Protein AF-A0A7Z9RXU4-F1 (afdb_monomer_lite)

Structure (mmCIF, N/CA/C/O backbone):
data_AF-A0A7Z9RXU4-F1
#
_entry.id   AF-A0A7Z9RXU4-F1
#
loop_
_atom_site.group_PDB
_atom_site.id
_atom_site.type_symbol
_atom_site.label_atom_id
_atom_site.label_alt_id
_atom_site.label_comp_id
_atom_site.label_asym_id
_atom_site.label_entity_id
_atom_site.label_seq_id
_atom_site.pdbx_PDB_ins_code
_atom_site.Cartn_x
_atom_site.Cartn_y
_atom_site.Cartn_z
_atom_site.occupancy
_atom_site.B_iso_or_equiv
_atom_site.auth_seq_id
_atom_site.auth_comp_id
_atom_site.auth_asym_id
_atom_site.auth_atom_id
_atom_site.pdbx_PDB_model_num
ATOM 1 N N . MET A 1 1 ? -42.465 -1.055 31.198 1.00 41.25 1 MET A N 1
ATOM 2 C CA . MET A 1 1 ? -41.058 -0.681 30.944 1.00 41.25 1 MET A CA 1
ATOM 3 C C . MET A 1 1 ? -40.804 -0.916 29.461 1.00 41.25 1 MET A C 1
ATOM 5 O O . MET A 1 1 ? -40.534 -2.041 29.067 1.00 41.25 1 MET A O 1
ATOM 9 N N . LEU A 1 2 ? -41.076 0.082 28.618 1.00 29.11 2 LEU A N 1
ATOM 10 C CA . LEU A 1 2 ? -40.940 -0.053 27.164 1.00 29.11 2 LEU A CA 1
ATOM 11 C C . LEU A 1 2 ? -39.521 0.357 26.764 1.00 29.11 2 LEU A C 1
ATOM 13 O O . LEU A 1 2 ? -39.119 1.489 27.011 1.00 29.11 2 LEU A O 1
ATOM 17 N N . HIS A 1 3 ? -38.774 -0.579 26.180 1.00 37.78 3 HIS A N 1
ATOM 18 C CA . HIS A 1 3 ? -37.491 -0.312 25.536 1.00 37.78 3 HIS A CA 1
ATOM 19 C C . HIS A 1 3 ? -37.756 0.145 24.099 1.00 37.78 3 HIS A C 1
ATOM 21 O O . HIS A 1 3 ? -38.242 -0.644 23.291 1.00 37.78 3 HIS A O 1
ATOM 27 N N . PHE A 1 4 ? -37.416 1.391 23.774 1.00 35.34 4 PHE A N 1
ATOM 28 C CA . PHE A 1 4 ? -37.339 1.853 22.390 1.00 35.34 4 PHE A CA 1
ATOM 29 C C . PHE A 1 4 ? -35.873 1.835 21.945 1.00 35.34 4 PHE A C 1
ATOM 31 O O . PHE A 1 4 ? -35.038 2.540 22.505 1.00 35.34 4 PHE A O 1
ATOM 38 N N . LYS A 1 5 ? -35.564 0.997 20.950 1.00 44.66 5 LYS A N 1
ATOM 39 C CA . LYS A 1 5 ? -34.347 1.105 20.137 1.00 44.66 5 LYS A CA 1
ATOM 40 C C . LYS A 1 5 ? -34.668 2.050 18.980 1.00 44.66 5 LYS A C 1
ATOM 42 O O . LYS A 1 5 ? -35.550 1.737 18.185 1.00 44.66 5 LYS A O 1
ATOM 47 N N . THR A 1 6 ? -33.956 3.167 18.879 1.00 41.31 6 THR A N 1
ATOM 48 C CA . THR A 1 6 ? -34.074 4.103 17.752 1.00 41.31 6 THR A CA 1
ATOM 49 C C . THR A 1 6 ? -32.832 3.979 16.875 1.00 41.31 6 THR A C 1
ATOM 51 O O . THR A 1 6 ? -31.721 4.203 17.346 1.00 41.31 6 THR A O 1
ATOM 54 N N . LEU A 1 7 ? -33.026 3.600 15.610 1.00 37.38 7 LEU A N 1
ATOM 55 C CA . LEU A 1 7 ? -32.034 3.700 14.536 1.00 37.38 7 LEU A CA 1
ATOM 56 C C . LEU A 1 7 ? -32.241 5.046 13.829 1.00 37.38 7 LEU A C 1
ATOM 58 O O . LEU A 1 7 ? -33.377 5.394 13.507 1.00 37.38 7 LEU A O 1
ATOM 62 N N . LEU A 1 8 ? -31.164 5.801 13.605 1.00 37.16 8 LEU A N 1
ATOM 63 C CA . LEU A 1 8 ? -31.197 7.085 12.903 1.00 37.16 8 LEU A CA 1
ATOM 64 C C . LEU A 1 8 ? -30.805 6.879 11.431 1.00 37.16 8 LEU A C 1
ATOM 66 O O . LEU A 1 8 ? -29.698 6.429 11.158 1.00 37.16 8 LEU A O 1
ATOM 70 N N . PHE A 1 9 ? -31.675 7.255 10.494 1.00 36.25 9 PHE A N 1
ATOM 71 C CA . PHE A 1 9 ? -31.308 7.558 9.106 1.00 36.25 9 PHE A CA 1
ATOM 72 C C . PHE A 1 9 ? -32.220 8.677 8.597 1.00 36.25 9 PHE A C 1
ATOM 74 O O . PHE A 1 9 ? -33.437 8.530 8.641 1.00 36.25 9 PHE A O 1
ATOM 81 N N . GLY A 1 10 ? -31.629 9.772 8.107 1.00 40.22 10 GLY A N 1
ATOM 82 C CA . GLY A 1 10 ? -32.343 10.875 7.453 1.00 40.22 10 GLY A CA 1
ATOM 83 C C . GLY A 1 10 ? -33.150 11.743 8.422 1.00 40.22 10 GLY A C 1
ATOM 84 O O . GLY A 1 10 ? -34.215 11.358 8.892 1.00 40.22 10 GLY A O 1
ATOM 85 N N . GLY A 1 11 ? -32.629 12.928 8.737 1.00 51.47 11 GLY A N 1
ATOM 86 C CA . GLY A 1 11 ? -33.225 13.833 9.715 1.00 51.47 11 GLY A CA 1
ATOM 87 C C . GLY A 1 11 ? -34.667 14.230 9.390 1.00 51.47 11 GLY A C 1
ATOM 88 O O . GLY A 1 11 ? -34.926 14.790 8.333 1.00 51.47 11 GLY A O 1
ATOM 89 N N . LEU A 1 12 ? -35.578 13.947 10.326 1.00 40.44 12 LEU A N 1
ATOM 90 C CA . LEU A 1 12 ? -36.595 14.849 10.890 1.00 40.44 12 LEU A CA 1
ATOM 91 C C . LEU A 1 12 ? -37.504 14.018 11.816 1.00 40.44 12 LEU A C 1
ATOM 93 O O . LEU A 1 12 ? -38.243 13.154 11.350 1.00 40.44 12 LEU A O 1
ATOM 97 N N . LEU A 1 13 ? -37.472 14.275 13.127 1.00 43.41 13 LEU A N 1
ATOM 98 C CA . LEU A 1 13 ? -38.409 13.686 14.090 1.00 43.41 13 LEU A CA 1
ATOM 99 C C . LEU A 1 13 ? -39.415 14.770 14.502 1.00 43.41 13 LEU A C 1
ATOM 101 O O . LEU A 1 13 ? -39.032 15.731 15.162 1.00 43.41 13 LEU A O 1
ATOM 105 N N . ILE A 1 14 ? -40.691 14.632 14.131 1.00 43.62 14 ILE A N 1
ATOM 106 C CA . ILE A 1 14 ? -41.769 15.447 14.712 1.00 43.62 14 ILE A CA 1
ATOM 107 C C . ILE A 1 14 ? -42.545 14.558 15.683 1.00 43.62 14 ILE A C 1
ATOM 109 O O . ILE A 1 14 ? -43.262 13.654 15.260 1.00 43.62 14 ILE A O 1
ATOM 113 N N . LEU A 1 15 ? -42.405 14.815 16.985 1.00 40.22 15 LEU A N 1
ATOM 114 C CA . LEU A 1 15 ? -43.252 14.232 18.026 1.00 40.22 15 LEU A CA 1
ATOM 115 C C . LEU A 1 15 ? -44.049 15.362 18.690 1.00 40.22 15 LEU A C 1
ATOM 117 O O . LEU A 1 15 ? -43.473 16.284 19.261 1.00 40.22 15 LEU A O 1
ATOM 121 N N . SER A 1 16 ? -45.378 15.310 18.586 1.00 40.09 16 SER A N 1
ATOM 122 C CA . SER A 1 16 ? -46.288 16.266 19.225 1.00 40.09 16 SER A CA 1
ATOM 123 C C . SER A 1 16 ? -46.266 16.095 20.746 1.00 40.09 16 SER A C 1
ATOM 125 O O . SER A 1 16 ? -46.533 15.006 21.255 1.00 40.09 16 SER A O 1
ATOM 127 N N . THR A 1 17 ? -45.959 17.169 21.469 1.00 41.59 17 THR A N 1
ATOM 128 C CA . THR A 1 17 ? -45.815 17.206 22.926 1.00 41.59 17 THR A CA 1
ATOM 129 C C . THR A 1 17 ? -47.158 17.117 23.654 1.00 41.59 17 THR A C 1
ATOM 131 O O . THR A 1 17 ? -48.072 17.899 23.402 1.00 41.59 17 THR A O 1
ATOM 134 N N . LEU A 1 18 ? -47.241 16.240 24.659 1.00 43.66 18 LEU A N 1
ATOM 135 C CA . LEU A 1 18 ? -48.032 16.522 25.854 1.00 43.66 18 LEU A CA 1
ATOM 136 C C . LEU A 1 18 ? -47.034 16.805 26.981 1.00 43.66 18 LEU A C 1
ATOM 138 O O . LEU A 1 18 ? -46.243 15.938 27.338 1.00 43.66 18 LEU A O 1
ATOM 142 N N . CYS A 1 19 ? -47.096 18.022 27.521 1.00 43.72 19 CYS A N 1
ATOM 143 C CA . CYS A 1 19 ? -46.309 18.524 28.651 1.00 43.72 19 CYS A CA 1
ATOM 144 C C . CYS A 1 19 ? -44.868 18.989 28.339 1.00 43.72 19 CYS A C 1
ATOM 146 O O . CYS A 1 19 ? -43.890 18.305 28.611 1.00 43.72 19 CYS A O 1
ATOM 148 N N . GLY A 1 20 ? -44.748 20.220 27.828 1.00 47.47 20 GLY A N 1
ATOM 149 C CA . GLY A 1 20 ? -43.823 21.242 28.355 1.00 47.47 20 GLY A CA 1
ATOM 150 C C . GLY A 1 20 ? -42.303 21.029 28.335 1.00 47.47 20 GLY A C 1
ATOM 151 O O . GLY A 1 20 ? -41.606 21.877 28.882 1.00 47.47 20 GLY A O 1
ATOM 152 N N . MET A 1 21 ? -41.763 19.968 27.736 1.00 45.78 21 MET A N 1
ATOM 153 C CA . MET A 1 21 ? -40.314 19.797 27.599 1.00 45.78 21 MET A CA 1
ATOM 154 C C . MET A 1 21 ? -39.871 20.266 26.215 1.00 45.78 21 MET A C 1
ATOM 156 O O . MET A 1 21 ? -40.180 19.636 25.204 1.00 45.78 21 MET A O 1
ATOM 160 N N . GLN A 1 22 ? -39.178 21.400 26.171 1.00 46.38 22 GLN A N 1
ATOM 161 C CA . GLN A 1 22 ? -38.521 21.866 24.961 1.00 46.38 22 GLN A CA 1
ATOM 162 C C . GLN A 1 22 ? -37.272 21.003 24.738 1.00 46.38 22 GLN A C 1
ATOM 164 O O . GLN A 1 22 ? -36.347 21.026 25.546 1.00 46.38 22 GLN A O 1
ATOM 169 N N . ILE A 1 23 ? -37.281 20.182 23.687 1.00 51.31 23 ILE A N 1
ATOM 170 C CA . ILE A 1 23 ? -36.084 19.491 23.205 1.00 51.31 23 ILE A CA 1
ATOM 171 C C . ILE A 1 23 ? -35.452 20.442 22.198 1.00 51.31 23 ILE A C 1
ATOM 173 O O . ILE A 1 23 ? -35.870 20.493 21.041 1.00 51.31 23 ILE A O 1
ATOM 177 N N . ASP A 1 24 ? -34.486 21.235 22.647 1.00 54.47 24 ASP A N 1
ATOM 178 C CA . ASP A 1 24 ? -33.657 21.992 21.720 1.00 54.47 24 ASP A CA 1
ATOM 179 C C . ASP A 1 24 ? -32.798 20.980 20.952 1.00 54.47 24 ASP A C 1
ATOM 181 O O . ASP A 1 24 ? -31.963 20.277 21.526 1.00 54.47 24 ASP A O 1
ATOM 185 N N . ALA A 1 25 ? -33.032 20.857 19.645 1.00 54.00 25 ALA A N 1
ATOM 186 C CA . ALA A 1 25 ? -32.142 20.109 18.774 1.00 54.00 25 ALA A CA 1
ATOM 187 C C . ALA A 1 25 ? -30.798 20.851 18.732 1.00 54.00 25 ALA A C 1
ATOM 189 O O . ALA A 1 25 ? -30.651 21.845 18.021 1.00 54.00 25 ALA A O 1
ATOM 190 N N . GLN A 1 26 ? -29.819 20.400 19.519 1.00 57.47 26 GLN A N 1
ATOM 191 C CA . GLN A 1 26 ? -28.453 20.884 19.373 1.00 57.47 26 GLN A CA 1
ATOM 192 C C . GLN A 1 26 ? -27.887 20.336 18.064 1.00 57.47 26 GLN A C 1
ATOM 194 O O . GLN A 1 26 ? -27.616 19.143 17.933 1.00 57.47 26 GLN A O 1
ATOM 199 N N . SER A 1 27 ? -27.712 21.219 17.084 1.00 64.94 27 SER A N 1
ATOM 200 C CA . SER A 1 27 ? -26.827 20.947 15.958 1.00 64.94 27 SER A CA 1
ATOM 201 C C . SER A 1 27 ? -25.399 20.969 16.495 1.00 64.94 27 SER A C 1
ATOM 203 O O . SER A 1 27 ? -24.861 22.039 16.768 1.00 64.94 27 SER A O 1
ATOM 205 N N . ALA A 1 28 ? -24.801 19.796 16.689 1.00 59.78 28 ALA A N 1
ATOM 206 C CA . ALA A 1 28 ? -23.374 19.695 16.945 1.00 59.78 28 ALA A CA 1
ATOM 207 C C . ALA A 1 28 ? -22.638 19.916 15.619 1.00 59.78 28 ALA A C 1
ATOM 209 O O . ALA A 1 28 ? -22.766 19.121 14.687 1.00 59.78 28 ALA A O 1
ATOM 210 N N . THR A 1 29 ? -21.893 21.012 15.519 1.00 57.91 29 THR A N 1
ATOM 211 C CA . THR A 1 29 ? -20.906 21.176 14.452 1.00 57.91 29 THR A CA 1
ATOM 212 C C . THR A 1 29 ? -19.773 20.194 14.736 1.00 57.91 29 THR A C 1
ATOM 214 O O . THR A 1 29 ? -19.183 20.234 15.812 1.00 57.91 29 THR A O 1
ATOM 217 N N . ILE A 1 30 ? -19.492 19.282 13.803 1.00 64.25 30 ILE A N 1
ATOM 218 C CA . ILE A 1 30 ? -18.265 18.483 13.856 1.00 64.25 30 ILE A CA 1
ATOM 219 C C . ILE A 1 30 ? -17.143 19.418 13.419 1.00 64.25 30 ILE A C 1
ATOM 221 O O . ILE A 1 30 ? -17.016 19.737 12.237 1.00 64.25 30 ILE A O 1
ATOM 225 N N . GLU A 1 31 ? -16.380 19.911 14.386 1.00 69.38 31 GLU A N 1
ATOM 226 C CA . GLU A 1 31 ? -15.178 20.690 14.120 1.00 69.38 31 GLU A CA 1
ATOM 227 C C . GLU A 1 31 ? -14.013 19.715 13.919 1.00 69.38 31 GLU A C 1
ATOM 229 O O . GLU A 1 31 ? -13.712 18.890 14.781 1.00 69.38 31 GLU A O 1
ATOM 234 N N . PHE A 1 32 ? -13.401 19.762 12.736 1.00 61.53 32 PHE A N 1
ATOM 235 C CA . PHE A 1 32 ? -12.181 19.018 12.449 1.00 61.53 32 PHE A CA 1
ATOM 236 C C . PHE A 1 32 ? -11.001 19.852 12.940 1.00 61.53 32 PHE A C 1
ATOM 238 O O . PHE A 1 32 ? -10.662 20.866 12.332 1.00 61.53 32 PHE A O 1
ATOM 245 N N . GLU A 1 33 ? -10.382 19.429 14.037 1.00 66.25 33 GLU A N 1
ATOM 246 C CA . GLU A 1 33 ? -9.085 19.968 14.441 1.00 66.25 33 GLU A CA 1
ATOM 247 C C . GLU A 1 33 ? -8.000 19.485 13.472 1.00 66.25 33 GLU A C 1
ATOM 249 O O . GLU A 1 33 ? -8.058 18.363 12.958 1.00 66.25 33 GLU A O 1
ATOM 254 N N . ALA A 1 34 ? -7.004 20.332 13.204 1.00 64.19 34 ALA A N 1
ATOM 255 C CA . ALA A 1 34 ? -5.880 19.943 12.360 1.00 64.19 34 ALA A CA 1
ATOM 256 C C . ALA A 1 34 ? -5.151 18.748 13.001 1.00 64.19 34 ALA A C 1
ATOM 258 O O . ALA A 1 34 ? -4.628 18.846 14.111 1.00 64.19 34 ALA A O 1
ATOM 259 N N . GLY A 1 35 ? -5.156 17.611 12.303 1.00 66.81 35 GLY A N 1
ATOM 260 C CA . GLY A 1 35 ? -4.546 16.373 12.779 1.00 66.81 35 GLY A CA 1
ATOM 261 C C . GLY A 1 35 ? -3.015 16.417 12.831 1.00 66.81 35 GLY A C 1
ATOM 262 O O . GLY A 1 35 ? -2.365 17.396 12.461 1.00 66.81 35 GLY A O 1
ATOM 263 N N . ILE A 1 36 ? -2.427 15.309 13.278 1.00 73.75 36 ILE A N 1
ATOM 264 C CA . ILE A 1 36 ? -0.977 15.095 13.278 1.00 73.75 36 ILE A CA 1
ATOM 265 C C . ILE A 1 36 ? -0.484 14.935 11.831 1.00 73.75 36 ILE A C 1
ATOM 267 O O . ILE A 1 36 ? -1.086 14.212 11.040 1.00 73.75 36 ILE A O 1
ATOM 271 N N . SER A 1 37 ? 0.635 15.580 11.486 1.00 74.31 37 SER A N 1
ATOM 272 C CA . SER A 1 37 ? 1.353 15.306 10.235 1.00 74.31 37 SER A CA 1
ATOM 273 C C . SER A 1 37 ? 2.331 14.152 10.449 1.00 74.31 37 SER A C 1
ATOM 275 O O . SER A 1 37 ? 3.179 14.228 11.339 1.00 74.31 37 SER A O 1
ATOM 277 N N . VAL A 1 38 ? 2.221 13.095 9.639 1.00 77.00 38 VAL A N 1
ATOM 278 C CA . VAL A 1 38 ? 3.161 11.964 9.638 1.00 77.00 38 VAL A CA 1
ATOM 279 C C . VAL A 1 38 ? 4.131 12.140 8.463 1.00 77.00 38 VAL A C 1
ATOM 281 O O . VAL A 1 38 ? 3.738 11.923 7.316 1.00 77.00 38 VAL A O 1
ATOM 284 N N . PRO A 1 39 ? 5.382 12.584 8.692 1.00 77.12 39 PRO A N 1
ATOM 285 C CA . PRO A 1 39 ? 6.319 12.845 7.605 1.00 77.12 39 PRO A CA 1
ATOM 286 C C . PRO A 1 39 ? 6.854 11.535 7.006 1.00 77.12 39 PRO A C 1
ATOM 288 O O . PRO A 1 39 ? 7.504 10.759 7.701 1.00 77.12 39 PRO A O 1
ATOM 291 N N . ILE A 1 40 ? 6.633 11.319 5.702 1.00 75.25 40 ILE A N 1
ATOM 292 C CA . ILE A 1 40 ? 7.129 10.140 4.953 1.00 75.25 40 ILE A CA 1
ATOM 293 C C . ILE A 1 40 ? 8.368 10.486 4.081 1.00 75.25 40 ILE A C 1
ATOM 295 O O . ILE A 1 40 ? 8.885 9.654 3.350 1.00 75.25 40 ILE A O 1
ATOM 299 N N . ASN A 1 41 ? 8.921 11.706 4.192 1.00 75.81 41 ASN A N 1
ATOM 300 C CA . ASN A 1 41 ? 10.171 12.168 3.541 1.00 75.81 41 ASN A CA 1
ATOM 301 C C . ASN A 1 41 ? 10.305 11.884 2.025 1.00 75.81 41 ASN A C 1
ATOM 303 O O . ASN A 1 41 ? 11.413 11.851 1.492 1.00 75.81 41 ASN A O 1
ATOM 307 N N . ASN A 1 42 ? 9.184 11.706 1.329 1.00 79.06 42 ASN A N 1
ATOM 308 C CA . ASN A 1 42 ? 9.083 11.446 -0.105 1.00 79.06 42 ASN A CA 1
ATOM 309 C C . ASN A 1 42 ? 7.647 11.811 -0.543 1.00 79.06 42 ASN A C 1
ATOM 311 O O . ASN A 1 42 ? 6.729 11.600 0.262 1.00 79.06 42 ASN A O 1
ATOM 315 N N . PRO A 1 43 ? 7.415 12.397 -1.736 1.00 83.25 43 PRO A N 1
ATOM 316 C CA . PRO A 1 43 ? 6.064 12.655 -2.222 1.00 83.25 43 PRO A CA 1
ATOM 317 C C . PRO A 1 43 ? 5.170 11.416 -2.156 1.00 83.25 43 PRO A C 1
ATOM 319 O O . PRO A 1 43 ? 5.514 10.348 -2.663 1.00 83.25 43 PRO A O 1
ATOM 322 N N . VAL A 1 44 ? 4.016 11.573 -1.507 1.00 86.44 44 VAL A N 1
ATOM 323 C CA . VAL A 1 44 ? 2.982 10.540 -1.434 1.00 86.44 44 VAL A CA 1
ATOM 324 C C . VAL A 1 44 ? 2.111 10.657 -2.676 1.00 86.44 44 VAL A C 1
ATOM 326 O O . VAL A 1 44 ? 1.425 11.663 -2.850 1.00 86.44 44 VAL A O 1
ATOM 329 N N . ASN A 1 45 ? 2.107 9.619 -3.512 1.00 87.88 45 ASN A N 1
ATOM 330 C CA . ASN A 1 45 ? 1.267 9.580 -4.712 1.00 87.88 45 ASN A CA 1
ATOM 331 C C . ASN A 1 45 ? -0.150 9.120 -4.379 1.00 87.88 45 ASN A C 1
ATOM 333 O O . ASN A 1 45 ? -1.127 9.645 -4.908 1.00 87.88 45 ASN A O 1
ATOM 337 N N . TYR A 1 46 ? -0.260 8.113 -3.509 1.00 92.56 46 TYR A N 1
ATOM 338 C CA . TYR A 1 46 ? -1.533 7.514 -3.135 1.00 92.56 46 TYR A CA 1
ATOM 339 C C . TYR A 1 46 ? -1.436 6.858 -1.752 1.00 92.56 46 TYR A C 1
ATOM 341 O O . TYR A 1 46 ? -0.416 6.250 -1.429 1.00 92.56 46 TYR A O 1
ATOM 349 N N . SER A 1 47 ? -2.505 6.925 -0.956 1.00 94.31 47 SER A N 1
ATOM 350 C CA . SER A 1 47 ? -2.654 6.162 0.290 1.00 94.31 47 SER A CA 1
ATOM 351 C C . SER A 1 47 ? -3.976 5.384 0.375 1.00 94.31 47 SER A C 1
ATOM 353 O O . SER A 1 47 ? -4.947 5.673 -0.330 1.00 94.31 47 SER A O 1
ATOM 355 N N . ARG A 1 48 ? -4.007 4.361 1.230 1.00 96.12 48 ARG A N 1
ATOM 356 C CA . ARG A 1 48 ? -5.205 3.643 1.685 1.00 96.12 48 ARG A CA 1
ATOM 357 C C . ARG A 1 48 ? -5.220 3.567 3.201 1.00 96.12 48 ARG A C 1
ATOM 35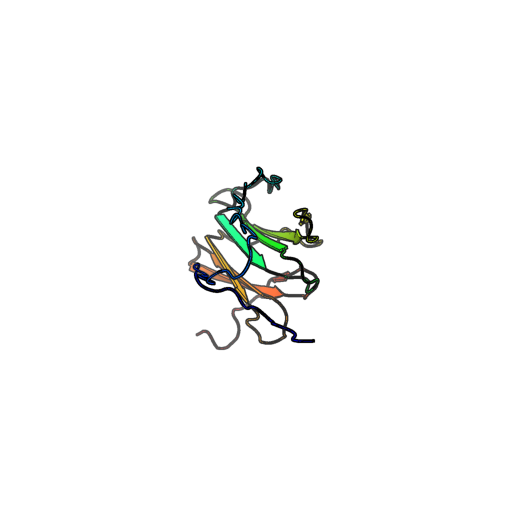9 O O . ARG A 1 48 ? -4.163 3.617 3.827 1.00 96.12 48 ARG A O 1
ATOM 366 N N . LEU A 1 49 ? -6.430 3.450 3.736 1.00 96.19 49 LEU A N 1
ATOM 367 C CA . LEU A 1 49 ? -6.682 3.095 5.123 1.00 96.19 49 LEU A CA 1
ATOM 368 C C . LEU A 1 49 ? -7.266 1.688 5.152 1.00 96.19 49 LEU A C 1
ATOM 370 O O . LEU A 1 49 ? -8.278 1.473 4.490 1.00 96.19 49 LEU A O 1
ATOM 374 N N . GLU A 1 50 ? -6.631 0.776 5.878 1.00 97.38 50 GLU A N 1
ATOM 375 C CA . GLU A 1 50 ? -7.065 -0.616 6.053 1.00 97.38 50 GLU A CA 1
ATOM 376 C C . GLU A 1 50 ? -6.437 -1.178 7.338 1.00 97.38 50 GLU A C 1
ATOM 378 O O . GLU A 1 50 ? -5.388 -0.690 7.744 1.00 97.38 50 GLU A O 1
ATOM 383 N N . ASP A 1 51 ? -7.064 -2.162 7.980 1.00 97.88 51 ASP A N 1
ATOM 384 C CA . ASP A 1 51 ? -6.487 -2.889 9.122 1.00 97.88 51 ASP A CA 1
ATOM 385 C C . ASP A 1 51 ? -5.578 -4.015 8.598 1.00 97.88 51 ASP A C 1
ATOM 387 O O . ASP A 1 51 ? -6.043 -5.114 8.292 1.00 97.88 51 ASP A O 1
ATOM 391 N N . VAL A 1 52 ? -4.286 -3.727 8.407 1.00 98.31 52 VAL A N 1
ATOM 392 C CA . VAL A 1 52 ? -3.348 -4.662 7.753 1.00 98.31 52 VAL A CA 1
ATOM 393 C C . VAL A 1 52 ? -2.680 -5.626 8.737 1.00 98.31 52 VAL A C 1
ATOM 395 O O . VAL A 1 52 ? -1.966 -6.542 8.321 1.00 98.31 52 VAL A O 1
ATOM 398 N N . ASN A 1 53 ? -2.881 -5.419 10.040 1.00 98.12 53 ASN A N 1
ATOM 399 C CA . ASN A 1 53 ? -2.352 -6.270 11.108 1.00 98.12 53 ASN A CA 1
ATOM 400 C C . ASN A 1 53 ? -3.450 -6.994 11.924 1.00 98.12 53 ASN A C 1
ATOM 402 O O . ASN A 1 53 ? -3.133 -7.750 12.846 1.00 98.12 53 ASN A O 1
ATOM 406 N N . GLY A 1 54 ? -4.726 -6.773 11.599 1.00 97.31 54 GLY A N 1
ATOM 407 C CA . GLY A 1 54 ? -5.875 -7.418 12.230 1.00 97.31 54 GLY A CA 1
ATOM 408 C C . GLY A 1 54 ? -6.144 -6.969 13.669 1.00 97.31 54 GLY A C 1
ATOM 409 O O . GLY A 1 54 ? -6.768 -7.719 14.429 1.00 97.31 54 GLY A O 1
ATOM 410 N N . ASP A 1 55 ? -5.653 -5.799 14.085 1.00 97.69 55 ASP A N 1
ATOM 411 C CA . ASP A 1 55 ? -5.795 -5.307 15.460 1.00 97.69 55 ASP A CA 1
ATOM 412 C C . ASP A 1 55 ? -7.076 -4.485 15.704 1.00 97.69 55 ASP A C 1
ATOM 414 O O . ASP A 1 55 ? -7.389 -4.117 16.845 1.00 97.69 55 ASP A O 1
ATOM 418 N N . GLY A 1 56 ? -7.863 -4.264 14.649 1.00 97.12 56 GLY A N 1
ATOM 419 C CA . GLY A 1 56 ? -9.116 -3.520 14.660 1.00 97.12 56 GLY A CA 1
ATOM 420 C C . GLY A 1 56 ? -8.952 -2.008 14.501 1.00 97.12 56 GLY A C 1
ATOM 421 O O . GLY A 1 56 ? -9.959 -1.292 14.548 1.00 97.12 56 GLY A O 1
ATOM 422 N N . ASN A 1 57 ? -7.728 -1.505 14.326 1.00 97.44 57 ASN A N 1
ATOM 423 C CA . ASN A 1 57 ? -7.449 -0.104 14.035 1.00 97.44 57 ASN A CA 1
ATOM 424 C C . ASN A 1 57 ? -7.072 0.078 12.563 1.00 97.44 57 ASN A C 1
ATOM 426 O O . ASN A 1 57 ? -6.498 -0.792 11.927 1.00 97.44 57 ASN A O 1
ATOM 430 N N . LEU A 1 58 ? -7.404 1.244 12.007 1.00 97.25 58 LEU A N 1
ATOM 431 C CA . LEU A 1 58 ? -6.996 1.566 10.643 1.00 97.25 58 LEU A CA 1
ATOM 432 C C . LEU A 1 58 ? -5.516 1.944 10.601 1.00 97.25 58 LEU A C 1
ATOM 434 O O . LEU A 1 58 ? -5.089 2.878 11.287 1.00 97.25 58 LEU A O 1
ATOM 438 N N . ASP A 1 59 ? -4.793 1.296 9.699 1.00 97.44 59 ASP A N 1
ATOM 439 C CA . ASP A 1 59 ? -3.415 1.596 9.337 1.00 97.44 59 ASP A CA 1
ATOM 440 C C . ASP A 1 59 ? -3.367 2.448 8.065 1.00 97.44 59 ASP A C 1
ATOM 442 O O . ASP A 1 59 ? -4.354 2.580 7.342 1.00 97.44 59 ASP A O 1
ATOM 446 N N . ILE A 1 60 ? -2.209 3.036 7.762 1.00 96.31 60 ILE A N 1
ATOM 447 C CA . ILE A 1 60 ? -1.963 3.722 6.490 1.00 96.31 60 ILE A CA 1
ATOM 448 C C . ILE A 1 60 ? -1.012 2.882 5.646 1.00 96.31 60 ILE A C 1
ATOM 450 O O . ILE A 1 60 ? 0.128 2.637 6.042 1.00 96.31 60 ILE A O 1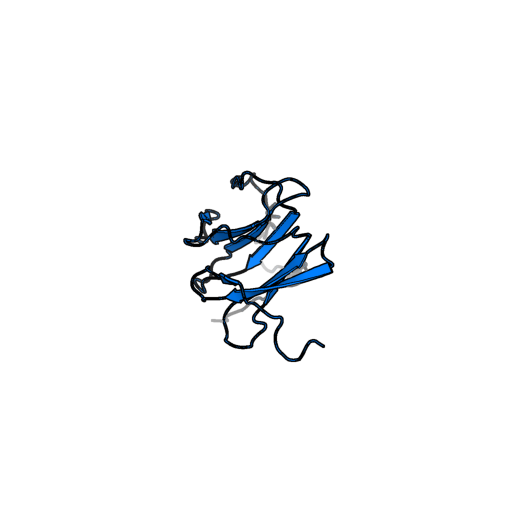
ATOM 454 N N . VAL A 1 61 ? -1.440 2.558 4.427 1.00 96.94 61 VAL A N 1
ATOM 455 C CA . VAL A 1 61 ? -0.559 2.047 3.373 1.00 96.94 61 VAL A CA 1
ATOM 456 C C . VAL A 1 61 ? -0.400 3.129 2.315 1.00 96.94 61 VAL A C 1
ATOM 458 O O . VAL A 1 61 ? -1.376 3.540 1.688 1.00 96.94 61 VAL A O 1
ATOM 461 N N . ALA A 1 62 ? 0.817 3.628 2.123 1.00 95.44 62 ALA A N 1
ATOM 462 C CA . ALA A 1 62 ? 1.099 4.751 1.237 1.00 95.44 62 ALA A CA 1
ATOM 463 C C . ALA A 1 62 ? 2.202 4.410 0.243 1.00 95.44 62 ALA A C 1
ATOM 465 O O . ALA A 1 62 ? 3.297 4.013 0.630 1.00 95.44 62 ALA A O 1
ATOM 466 N N . VAL A 1 63 ? 1.943 4.628 -1.042 1.00 94.56 63 VAL A N 1
ATOM 467 C CA . VAL A 1 63 ? 2.991 4.571 -2.056 1.00 94.56 63 VAL A CA 1
ATOM 468 C C . VAL A 1 63 ? 3.603 5.949 -2.254 1.00 94.56 63 VAL A C 1
ATOM 470 O O . VAL A 1 63 ? 2.904 6.958 -2.386 1.00 94.56 63 VAL A O 1
ATOM 473 N N . VAL A 1 64 ? 4.928 5.971 -2.265 1.00 92.31 64 VAL A N 1
ATOM 474 C CA . VAL A 1 64 ? 5.745 7.164 -2.448 1.00 92.31 64 VAL A CA 1
ATOM 475 C C . VAL A 1 64 ? 6.729 6.951 -3.583 1.00 92.31 64 VAL A C 1
ATOM 477 O O . VAL A 1 64 ? 7.155 5.822 -3.842 1.00 92.31 64 VAL A O 1
ATOM 480 N N . GLY A 1 65 ? 7.123 8.045 -4.220 1.00 85.75 65 GLY A N 1
ATOM 481 C CA . GLY A 1 65 ? 8.180 8.050 -5.222 1.00 85.75 65 GLY A CA 1
ATOM 482 C C . GLY A 1 65 ? 7.740 8.642 -6.551 1.00 85.75 65 GLY A C 1
ATOM 483 O O . GLY A 1 65 ? 6.689 8.328 -7.090 1.00 85.75 65 GLY A O 1
ATOM 484 N N . GLU A 1 66 ? 8.589 9.482 -7.115 1.00 77.00 66 GLU A N 1
ATOM 485 C CA . GLU A 1 66 ? 8.423 10.102 -8.425 1.00 77.00 66 GLU A CA 1
ATOM 486 C C . GLU A 1 66 ? 9.591 9.693 -9.342 1.00 77.00 66 GLU A C 1
ATOM 488 O O . GLU A 1 66 ? 10.604 9.167 -8.865 1.00 77.00 66 GLU A O 1
ATOM 493 N N . PRO A 1 67 ? 9.509 9.919 -10.667 1.00 71.69 67 PRO A N 1
ATOM 494 C CA . PRO A 1 67 ? 10.641 9.683 -11.555 1.00 71.69 67 PRO A CA 1
ATOM 495 C C . PRO A 1 67 ? 11.921 10.384 -11.063 1.00 71.69 67 PRO A C 1
ATOM 497 O O . PRO A 1 67 ? 11.986 11.609 -11.004 1.00 71.69 67 PRO A O 1
ATOM 500 N N . GLY A 1 68 ? 12.955 9.600 -10.741 1.00 74.56 68 GLY A N 1
ATOM 501 C CA . GLY A 1 68 ? 14.252 10.108 -10.277 1.00 74.56 68 GLY A CA 1
ATOM 502 C C . GLY A 1 68 ? 14.467 10.109 -8.758 1.00 74.56 68 GLY A C 1
ATOM 503 O O . GLY A 1 68 ? 15.541 10.522 -8.324 1.00 74.56 68 GLY A O 1
ATOM 504 N N . VAL A 1 69 ? 13.506 9.627 -7.962 1.00 79.38 69 VAL A N 1
ATOM 505 C CA . VAL A 1 69 ? 13.679 9.352 -6.524 1.00 79.38 69 VAL A CA 1
ATOM 506 C C . VAL A 1 69 ? 13.342 7.895 -6.198 1.00 79.38 69 VAL A C 1
ATOM 508 O O . VAL A 1 69 ? 12.642 7.222 -6.959 1.00 79.38 69 VAL A O 1
ATOM 511 N N . ASP A 1 70 ? 13.836 7.406 -5.059 1.00 85.69 70 ASP A N 1
ATOM 512 C CA . ASP A 1 70 ? 13.526 6.056 -4.590 1.00 85.69 70 ASP A CA 1
ATOM 513 C C . ASP A 1 70 ? 12.015 5.897 -4.385 1.00 85.69 70 ASP A C 1
ATOM 515 O O . ASP A 1 70 ? 11.344 6.771 -3.835 1.00 85.69 70 ASP A O 1
ATOM 519 N N . SER A 1 71 ? 11.482 4.778 -4.861 1.00 91.75 71 SER A N 1
ATOM 520 C CA . SER A 1 71 ? 10.058 4.460 -4.823 1.00 91.75 71 SER A CA 1
ATOM 521 C C . SER A 1 71 ? 9.780 3.353 -3.812 1.00 91.75 71 SER A C 1
ATOM 523 O O . SER A 1 71 ? 10.537 2.386 -3.697 1.00 91.75 71 SER A O 1
ATOM 525 N N . ALA A 1 72 ? 8.701 3.504 -3.051 1.00 94.00 72 ALA A N 1
ATOM 526 C CA . ALA A 1 72 ? 8.418 2.635 -1.920 1.00 94.00 72 ALA A CA 1
ATOM 527 C C . ALA A 1 72 ? 6.928 2.549 -1.583 1.00 94.00 72 ALA A C 1
ATOM 529 O O . ALA A 1 72 ? 6.182 3.512 -1.739 1.00 94.00 72 ALA A O 1
ATOM 530 N N . LEU A 1 73 ? 6.521 1.409 -1.033 1.00 95.56 73 LEU A N 1
ATOM 531 C CA . LEU A 1 73 ? 5.301 1.254 -0.254 1.00 95.56 73 LEU A CA 1
ATOM 532 C C . LEU A 1 73 ? 5.669 1.388 1.228 1.00 95.56 73 LEU A C 1
ATOM 534 O O . LEU A 1 73 ? 6.509 0.654 1.743 1.00 95.56 73 LEU A O 1
ATOM 538 N N . ASN A 1 74 ? 5.062 2.354 1.904 1.00 95.75 74 ASN A N 1
ATOM 539 C CA . ASN A 1 74 ? 5.205 2.601 3.331 1.00 95.75 74 ASN A CA 1
ATOM 540 C C . ASN A 1 74 ? 3.974 2.074 4.060 1.00 95.75 74 ASN A C 1
ATOM 542 O O . ASN A 1 74 ? 2.851 2.322 3.621 1.00 95.75 74 ASN A O 1
ATOM 546 N N . VAL A 1 75 ? 4.194 1.412 5.191 1.00 97.00 75 VAL A N 1
ATOM 547 C CA . VAL A 1 75 ? 3.135 0.946 6.087 1.00 97.00 75 VAL A CA 1
ATOM 548 C C . VAL A 1 75 ? 3.312 1.603 7.447 1.00 97.00 75 VAL A C 1
ATOM 550 O O . VAL A 1 75 ? 4.389 1.545 8.054 1.00 97.00 75 VAL A O 1
ATOM 553 N N . LEU A 1 76 ? 2.253 2.255 7.909 1.00 96.62 76 LEU A N 1
ATOM 554 C CA . LEU A 1 76 ? 2.193 2.939 9.189 1.00 96.62 76 LEU A CA 1
ATOM 555 C C . LEU A 1 76 ? 1.030 2.356 9.995 1.00 96.62 76 LEU A C 1
ATOM 557 O O . LEU A 1 76 ? -0.126 2.570 9.643 1.00 96.62 76 LEU A O 1
ATOM 561 N N . LEU A 1 77 ? 1.351 1.648 11.071 1.00 97.56 77 LEU A N 1
ATOM 562 C CA . LEU A 1 77 ? 0.393 0.975 11.936 1.00 97.56 77 LEU A CA 1
ATOM 563 C C . LEU A 1 77 ? -0.277 1.975 12.870 1.00 97.56 77 LEU A C 1
ATOM 565 O O . LEU A 1 77 ? 0.409 2.699 13.603 1.00 97.56 77 LEU A O 1
ATOM 569 N N . GLY A 1 78 ? -1.598 2.039 12.808 1.00 96.38 78 GLY A N 1
ATOM 570 C CA . GLY A 1 78 ? -2.434 2.876 13.644 1.00 96.38 78 GLY A CA 1
ATOM 571 C C . GLY A 1 78 ? -2.676 2.230 15.001 1.00 96.38 78 GLY A C 1
ATOM 572 O O . GLY A 1 78 ? -2.766 1.022 15.142 1.00 96.38 78 GLY A O 1
ATOM 573 N N . ASN A 1 79 ? -2.812 3.052 16.036 1.00 94.88 79 ASN A N 1
ATOM 574 C CA . ASN A 1 79 ? -3.131 2.576 17.387 1.00 94.88 79 ASN A CA 1
ATOM 575 C C . ASN A 1 79 ? -4.568 2.919 17.830 1.00 94.88 79 ASN A C 1
ATOM 577 O O . ASN A 1 79 ? -4.861 2.935 19.027 1.00 94.88 79 ASN A O 1
ATOM 581 N N . GLY A 1 80 ? -5.420 3.347 16.892 1.00 92.50 80 GLY A N 1
ATOM 582 C CA . GLY A 1 80 ? -6.794 3.796 17.153 1.00 92.50 80 GLY A CA 1
ATOM 583 C C . GLY A 1 80 ? -6.927 5.189 17.784 1.00 92.50 80 GLY A C 1
ATOM 584 O O . GLY A 1 80 ? -8.024 5.743 17.821 1.00 92.50 80 GLY A O 1
ATOM 585 N N . SER A 1 81 ? -5.831 5.807 18.237 1.00 89.56 81 SER A N 1
ATOM 586 C CA . SER A 1 81 ? -5.830 7.154 18.828 1.00 89.56 81 SER A CA 1
ATOM 587 C C . SER A 1 81 ? -5.413 8.254 17.844 1.00 89.56 81 SER A C 1
ATOM 589 O O . SER A 1 81 ? -5.128 9.372 18.270 1.00 89.56 81 SER A O 1
ATOM 591 N N . GLY A 1 82 ? -5.308 7.934 16.550 1.00 85.19 82 GLY A N 1
ATOM 592 C CA . GLY A 1 82 ? -4.780 8.836 15.519 1.00 85.19 82 GLY A CA 1
ATOM 593 C C . GLY A 1 82 ? -3.252 8.967 15.511 1.00 85.19 82 GLY A C 1
ATOM 594 O O . GLY A 1 82 ? -2.726 9.853 14.837 1.00 85.19 82 GLY A O 1
ATOM 595 N N . SER A 1 83 ? -2.541 8.106 16.247 1.00 89.69 83 SER A N 1
ATOM 596 C CA . SER A 1 83 ? -1.081 7.997 16.195 1.00 89.69 83 SER A CA 1
ATOM 597 C C . SER A 1 83 ? -0.675 6.796 15.348 1.00 89.69 83 SER A C 1
ATOM 599 O O . SER A 1 83 ? -1.381 5.789 15.321 1.00 89.69 83 SER A O 1
ATOM 601 N N . PHE A 1 84 ? 0.489 6.896 14.705 1.00 93.06 84 PHE A N 1
ATOM 602 C CA . PHE A 1 84 ? 0.985 5.878 13.785 1.00 93.06 84 PHE A CA 1
ATOM 603 C C . PHE A 1 84 ? 2.454 5.537 14.046 1.00 93.06 84 PHE A C 1
ATOM 605 O O . PHE A 1 84 ? 3.245 6.419 14.390 1.00 93.06 84 PHE A O 1
ATOM 612 N N . ALA A 1 85 ? 2.826 4.276 13.841 1.00 93.81 85 ALA A N 1
ATOM 613 C CA . ALA A 1 85 ? 4.201 3.790 13.921 1.00 93.81 85 ALA A CA 1
ATOM 614 C C . ALA A 1 85 ? 4.594 3.058 12.635 1.00 93.81 85 ALA A C 1
ATOM 616 O O . ALA A 1 85 ? 3.791 2.345 12.051 1.00 93.81 85 ALA A O 1
ATOM 617 N N . THR A 1 86 ? 5.835 3.204 12.179 1.00 94.94 86 THR A N 1
ATOM 618 C CA . THR A 1 86 ? 6.317 2.474 10.997 1.00 94.94 86 THR A CA 1
ATOM 619 C C . THR A 1 86 ? 6.346 0.967 11.259 1.00 94.94 86 THR A C 1
ATOM 621 O O . THR A 1 86 ? 6.884 0.532 12.279 1.00 94.94 86 THR A O 1
ATOM 624 N N . ALA A 1 87 ? 5.801 0.173 10.333 1.00 96.25 87 ALA A N 1
ATOM 625 C CA . ALA A 1 87 ? 5.884 -1.284 10.402 1.00 96.25 87 ALA A CA 1
ATOM 626 C C . ALA A 1 87 ? 7.342 -1.771 10.271 1.00 96.25 87 ALA A C 1
ATOM 628 O O . ALA A 1 87 ? 8.158 -1.152 9.589 1.00 96.25 87 ALA A O 1
ATOM 629 N N . ILE A 1 88 ? 7.673 -2.911 10.888 1.00 93.38 88 ILE A N 1
ATOM 630 C CA . ILE A 1 88 ? 9.060 -3.402 11.050 1.00 93.38 88 ILE A CA 1
ATOM 631 C C . ILE A 1 88 ? 9.783 -3.669 9.711 1.00 93.38 88 ILE A C 1
ATOM 633 O O . ILE A 1 88 ? 11.010 -3.593 9.660 1.00 93.38 88 ILE A O 1
ATOM 637 N N . ALA A 1 89 ? 9.050 -3.926 8.624 1.00 93.00 89 ALA A N 1
ATOM 638 C CA . ALA A 1 89 ? 9.591 -4.175 7.281 1.00 93.00 89 ALA A CA 1
ATOM 639 C C . ALA A 1 89 ? 9.263 -3.063 6.260 1.00 93.00 89 ALA A C 1
ATOM 641 O O . ALA A 1 89 ? 9.367 -3.272 5.054 1.00 93.00 89 ALA A O 1
ATOM 642 N N . SER A 1 90 ? 8.853 -1.884 6.734 1.00 93.56 90 SER A N 1
ATOM 643 C CA . SER A 1 90 ? 8.577 -0.712 5.899 1.00 93.56 90 SER A CA 1
ATOM 644 C C . SER A 1 90 ? 9.790 0.237 5.863 1.00 93.56 90 SER A C 1
ATOM 646 O O . SER A 1 90 ? 10.417 0.450 6.903 1.00 93.56 90 SER A O 1
ATOM 648 N N . PRO A 1 91 ? 10.096 0.894 4.725 1.00 94.06 91 PRO A N 1
ATOM 649 C CA . PRO A 1 91 ? 9.421 0.785 3.431 1.00 94.06 91 PRO A CA 1
ATOM 650 C C . PRO A 1 91 ? 9.804 -0.466 2.629 1.00 94.06 91 PRO A C 1
ATOM 652 O O . PRO A 1 91 ? 10.926 -0.960 2.717 1.00 94.06 91 PRO A O 1
ATOM 655 N N . ILE A 1 92 ? 8.891 -0.897 1.760 1.00 94.94 92 ILE A N 1
ATOM 656 C CA . ILE A 1 92 ? 9.100 -1.969 0.782 1.00 94.94 92 ILE A CA 1
ATOM 657 C C . ILE A 1 92 ? 9.370 -1.341 -0.585 1.00 94.94 92 ILE A C 1
ATOM 659 O O . ILE A 1 92 ? 8.582 -0.524 -1.062 1.00 94.94 92 ILE A O 1
ATOM 663 N N . SER A 1 93 ? 10.475 -1.712 -1.232 1.00 93.31 93 SER A N 1
ATOM 664 C CA . SER A 1 93 ? 10.825 -1.185 -2.555 1.00 93.31 93 SER A CA 1
ATOM 665 C C . SER A 1 93 ? 9.817 -1.619 -3.623 1.00 93.31 93 SER A C 1
ATOM 667 O O . SER A 1 93 ? 9.543 -2.805 -3.792 1.00 93.31 93 SER A O 1
ATOM 669 N N . VAL A 1 94 ? 9.312 -0.646 -4.381 1.00 92.06 94 VAL A N 1
ATOM 670 C CA . VAL A 1 94 ? 8.444 -0.827 -5.559 1.00 92.06 94 VAL A CA 1
ATOM 671 C C . VAL A 1 94 ? 8.949 0.070 -6.688 1.00 92.06 94 VAL A C 1
ATOM 673 O O . VAL A 1 94 ? 9.715 0.997 -6.439 1.00 92.06 94 VAL A O 1
ATOM 676 N N . ASN A 1 95 ? 8.518 -0.167 -7.927 1.00 88.88 95 ASN A N 1
ATOM 677 C CA . ASN A 1 95 ? 8.938 0.636 -9.077 1.00 88.88 95 ASN A CA 1
ATOM 678 C C . ASN A 1 95 ? 7.831 1.608 -9.508 1.00 88.88 95 ASN A C 1
ATOM 680 O O . ASN A 1 95 ? 6.698 1.192 -9.732 1.00 88.88 95 ASN A O 1
ATOM 684 N N . PHE A 1 96 ? 8.178 2.897 -9.615 1.00 89.44 96 PHE A N 1
ATOM 685 C CA . PHE A 1 96 ? 7.341 3.988 -10.145 1.00 89.44 96 PHE A CA 1
ATOM 686 C C . PHE A 1 96 ? 5.840 3.889 -9.792 1.00 89.44 96 PHE A C 1
ATOM 688 O O . PHE A 1 96 ? 4.991 3.836 -10.691 1.00 89.44 96 PHE A O 1
ATOM 695 N N . PRO A 1 97 ? 5.487 3.833 -8.498 1.00 92.69 97 PRO A N 1
ATOM 696 C CA . PRO A 1 97 ? 4.139 3.506 -8.081 1.00 92.69 97 PRO A CA 1
ATOM 697 C C . PRO A 1 97 ? 3.175 4.651 -8.395 1.00 92.69 97 PRO A C 1
ATOM 699 O O . PRO A 1 97 ? 3.395 5.795 -8.007 1.00 92.69 97 PRO A O 1
ATOM 702 N N . TRP A 1 98 ? 2.069 4.337 -9.062 1.00 91.56 98 TRP A N 1
ATOM 703 C CA . TRP A 1 98 ? 1.031 5.314 -9.413 1.00 91.56 98 TRP A CA 1
ATOM 704 C C . TRP A 1 98 ? -0.220 5.206 -8.547 1.00 91.56 98 TRP A C 1
ATOM 706 O O . TRP A 1 98 ? -0.856 6.197 -8.199 1.00 91.56 98 TRP A O 1
ATOM 716 N N . SER A 1 99 ? -0.590 3.975 -8.222 1.00 93.25 99 SER A N 1
ATOM 717 C CA . SER A 1 99 ? -1.791 3.637 -7.480 1.00 93.25 99 SER A CA 1
ATOM 718 C C . SER A 1 99 ? -1.545 2.349 -6.713 1.00 93.25 99 SER A C 1
ATOM 720 O O . SER A 1 99 ? -0.665 1.555 -7.055 1.00 93.25 99 SER A O 1
ATOM 722 N N . ILE A 1 100 ? -2.358 2.152 -5.688 1.00 96.00 100 ILE A N 1
ATOM 723 C CA . ILE A 1 100 ? -2.390 0.952 -4.869 1.00 96.00 100 ILE A CA 1
ATOM 724 C C . ILE A 1 100 ? -3.836 0.465 -4.751 1.00 96.00 100 ILE A C 1
ATOM 726 O O . ILE A 1 100 ? -4.762 1.275 -4.673 1.00 96.00 100 ILE A O 1
ATOM 730 N N . ALA A 1 101 ? -4.029 -0.847 -4.767 1.00 96.31 101 ALA A N 1
ATOM 731 C CA . ALA A 1 101 ? -5.256 -1.526 -4.380 1.00 96.31 101 ALA A CA 1
ATOM 732 C C . ALA A 1 101 ? -4.946 -2.453 -3.203 1.00 96.31 101 ALA A C 1
ATOM 734 O O . ALA A 1 101 ? -3.852 -3.008 -3.139 1.00 96.31 101 ALA A O 1
ATOM 735 N N . ILE A 1 102 ? -5.901 -2.580 -2.288 1.00 97.00 102 ILE A N 1
ATOM 736 C CA . ILE A 1 102 ? -5.790 -3.368 -1.063 1.00 97.00 102 ILE A CA 1
ATOM 737 C C . ILE A 1 102 ? -7.036 -4.249 -0.980 1.00 97.00 102 ILE A C 1
ATOM 739 O O . ILE A 1 102 ? -8.141 -3.731 -1.172 1.00 97.00 102 ILE A O 1
ATOM 743 N N . ALA A 1 103 ? -6.848 -5.549 -0.775 1.00 96.12 103 ALA A N 1
ATOM 744 C CA . ALA A 1 103 ? -7.888 -6.557 -0.563 1.00 96.12 103 ALA A CA 1
ATOM 745 C C . ALA A 1 103 ? -7.215 -7.887 -0.194 1.00 96.12 103 ALA A C 1
ATOM 747 O O . ALA A 1 103 ? -6.024 -8.035 -0.421 1.00 96.12 103 ALA A O 1
ATOM 748 N N . ASP A 1 104 ? -7.983 -8.850 0.301 1.00 96.50 104 ASP A N 1
ATOM 749 C CA . ASP A 1 104 ? -7.591 -10.264 0.301 1.00 96.50 104 ASP A CA 1
ATOM 750 C C . ASP A 1 104 ? -7.749 -10.801 -1.136 1.00 96.50 104 ASP A C 1
ATOM 752 O O . ASP A 1 104 ? -8.872 -11.001 -1.615 1.00 96.50 104 ASP A O 1
ATOM 756 N N . PHE A 1 105 ? -6.645 -10.877 -1.883 1.00 94.69 105 PHE A N 1
ATOM 757 C CA . PHE A 1 105 ? -6.642 -11.248 -3.301 1.00 94.69 105 PHE A CA 1
ATOM 758 C C . PHE A 1 105 ? -6.424 -12.746 -3.518 1.00 94.69 105 PHE A C 1
ATOM 760 O O . PHE A 1 105 ? -6.796 -13.245 -4.588 1.00 94.69 105 PHE A O 1
ATOM 767 N N . ASP A 1 106 ? -5.819 -13.444 -2.557 1.00 94.38 106 ASP A N 1
ATOM 768 C CA . ASP A 1 106 ? -5.575 -14.886 -2.622 1.00 94.38 106 ASP A CA 1
ATOM 769 C C . ASP A 1 106 ? -6.487 -15.740 -1.718 1.00 94.38 106 ASP A C 1
ATOM 771 O O . ASP A 1 106 ? -6.394 -16.971 -1.747 1.00 94.38 106 ASP A O 1
ATOM 775 N N . GLU A 1 107 ? -7.467 -15.106 -1.068 1.00 95.62 107 GLU A N 1
ATOM 776 C CA . GLU A 1 107 ? -8.506 -15.711 -0.226 1.00 95.62 107 GLU A CA 1
ATOM 777 C C . GLU A 1 107 ? -7.946 -16.423 1.020 1.00 95.62 107 GLU A C 1
ATOM 779 O O . GLU A 1 107 ? -8.542 -17.391 1.516 1.00 95.62 107 GLU A O 1
ATOM 784 N N . ASP A 1 108 ? -6.802 -15.965 1.538 1.00 96.44 108 ASP A N 1
ATOM 785 C CA . ASP A 1 108 ? -6.183 -16.512 2.748 1.00 96.44 108 ASP A CA 1
ATOM 786 C C . ASP A 1 108 ? -6.671 -15.842 4.050 1.00 96.44 108 ASP A C 1
ATOM 788 O O . ASP A 1 108 ? -6.426 -16.347 5.155 1.00 96.44 108 ASP A O 1
ATOM 792 N N . GLY A 1 109 ? -7.461 -14.772 3.923 1.00 96.69 109 GLY A N 1
ATOM 793 C CA . GLY A 1 109 ? -8.012 -13.992 5.024 1.00 96.69 109 GLY A CA 1
ATOM 794 C C . GLY A 1 109 ? -7.102 -12.868 5.519 1.00 96.69 109 GLY A C 1
ATOM 795 O O . GLY A 1 109 ? -7.438 -12.241 6.529 1.00 96.69 109 GLY A O 1
ATOM 796 N N . LEU A 1 110 ? -5.975 -12.616 4.855 1.00 98.06 110 LEU A N 1
ATOM 797 C CA . LEU A 1 110 ? -5.039 -11.538 5.144 1.00 98.06 110 LEU A CA 1
ATOM 798 C C . LEU A 1 110 ? -5.165 -10.429 4.097 1.00 98.06 110 LEU A C 1
ATOM 800 O O . LEU A 1 110 ? -5.658 -10.606 2.989 1.00 98.06 110 LEU A O 1
ATOM 804 N N . VAL A 1 111 ? -4.774 -9.220 4.488 1.00 98.12 111 VAL A N 1
ATOM 805 C CA . VAL A 1 111 ? -4.856 -8.061 3.602 1.00 98.12 111 VAL A CA 1
ATOM 806 C C . VAL A 1 111 ? -3.622 -8.004 2.707 1.00 98.12 111 VAL A C 1
ATOM 808 O O . VAL A 1 111 ? -2.523 -7.752 3.197 1.00 98.12 111 VAL A O 1
ATOM 811 N N . ASP A 1 112 ? -3.819 -8.126 1.397 1.00 97.81 112 ASP A N 1
ATOM 812 C CA . ASP A 1 112 ? -2.774 -8.004 0.380 1.00 97.81 112 ASP A CA 1
ATOM 813 C C . ASP A 1 112 ? -2.744 -6.614 -0.272 1.00 97.81 112 ASP A C 1
ATOM 815 O O . ASP A 1 112 ? -3.652 -5.786 -0.127 1.00 97.81 112 ASP A O 1
ATOM 819 N N . ALA A 1 113 ? -1.700 -6.362 -1.065 1.00 97.25 113 ALA A N 1
ATOM 820 C CA . ALA A 1 113 ? -1.546 -5.145 -1.849 1.00 97.25 113 ALA A CA 1
ATOM 821 C C . ALA A 1 113 ? -1.179 -5.416 -3.314 1.00 97.25 113 ALA A C 1
ATOM 823 O O . ALA A 1 113 ? -0.323 -6.233 -3.642 1.00 97.25 113 ALA A O 1
ATOM 824 N N . VAL A 1 114 ? -1.766 -4.633 -4.220 1.00 96.12 114 VAL A N 1
ATOM 825 C CA . VAL A 1 114 ? -1.350 -4.545 -5.625 1.00 96.12 114 VAL A CA 1
ATOM 826 C C . VAL A 1 114 ? -0.962 -3.109 -5.937 1.00 96.12 114 VAL A C 1
ATOM 828 O O . VAL A 1 114 ? -1.768 -2.191 -5.788 1.00 96.12 114 VAL A O 1
ATOM 831 N N . VAL A 1 115 ? 0.265 -2.905 -6.411 1.00 95.19 115 VAL A N 1
ATOM 832 C CA . VAL A 1 115 ? 0.800 -1.589 -6.780 1.00 95.19 115 VAL A CA 1
ATOM 833 C C . VAL A 1 115 ? 0.984 -1.519 -8.290 1.00 95.19 115 VAL A C 1
ATOM 835 O O . VAL A 1 115 ? 1.623 -2.386 -8.881 1.00 95.19 115 VAL A O 1
ATOM 838 N N . SER A 1 116 ? 0.433 -0.487 -8.928 1.00 93.06 116 SER A N 1
ATOM 839 C CA . SER A 1 116 ? 0.619 -0.255 -10.365 1.00 93.06 116 SER A CA 1
ATOM 840 C C . SER A 1 116 ? 1.877 0.570 -10.634 1.00 93.06 116 SER A C 1
ATOM 842 O O . SER A 1 116 ? 2.017 1.657 -10.068 1.00 93.06 116 SER A O 1
ATOM 844 N N . ASP A 1 117 ? 2.718 0.110 -11.553 1.00 90.31 117 ASP A N 1
ATOM 845 C CA . ASP A 1 117 ? 3.903 0.811 -12.050 1.00 90.31 117 ASP A CA 1
ATOM 846 C C . ASP A 1 117 ? 3.543 1.657 -13.284 1.00 90.31 117 ASP A C 1
ATOM 848 O O . ASP A 1 117 ? 3.151 1.123 -14.330 1.00 90.31 117 ASP A O 1
ATOM 852 N N . LEU A 1 118 ? 3.692 2.983 -13.171 1.00 87.50 118 LEU A N 1
ATOM 853 C CA . LEU A 1 118 ? 3.359 3.932 -14.239 1.00 87.50 118 LEU A CA 1
ATOM 854 C C . LEU A 1 118 ? 4.229 3.763 -15.489 1.00 87.50 118 LEU A C 1
ATOM 856 O O . LEU A 1 118 ? 3.756 3.969 -16.606 1.00 87.50 118 LEU A O 1
ATOM 860 N N . ILE A 1 119 ? 5.516 3.471 -15.305 1.00 89.00 119 ILE A N 1
ATOM 861 C CA . ILE A 1 119 ? 6.529 3.560 -16.360 1.00 89.00 119 ILE A CA 1
ATOM 862 C C . ILE A 1 119 ? 6.651 2.230 -17.094 1.00 89.00 119 ILE A C 1
ATOM 864 O O . ILE A 1 119 ? 6.711 2.200 -18.322 1.00 89.00 119 ILE A O 1
ATOM 868 N N . ASN A 1 120 ? 6.654 1.125 -16.353 1.00 87.00 120 ASN A N 1
ATOM 869 C CA . ASN A 1 120 ? 6.871 -0.205 -16.910 1.00 87.00 120 ASN A CA 1
ATOM 870 C C . ASN A 1 120 ? 5.570 -0.913 -17.306 1.00 87.00 120 ASN A C 1
ATOM 872 O O . ASN A 1 120 ? 5.640 -2.007 -17.866 1.00 87.00 120 ASN A O 1
ATOM 876 N N . SER A 1 121 ? 4.401 -0.305 -17.050 1.00 87.62 121 SER A N 1
ATOM 877 C CA . SER A 1 121 ? 3.080 -0.892 -17.339 1.00 87.62 121 SER A CA 1
ATOM 878 C C . SER A 1 121 ? 2.903 -2.281 -16.708 1.00 87.62 121 SER A C 1
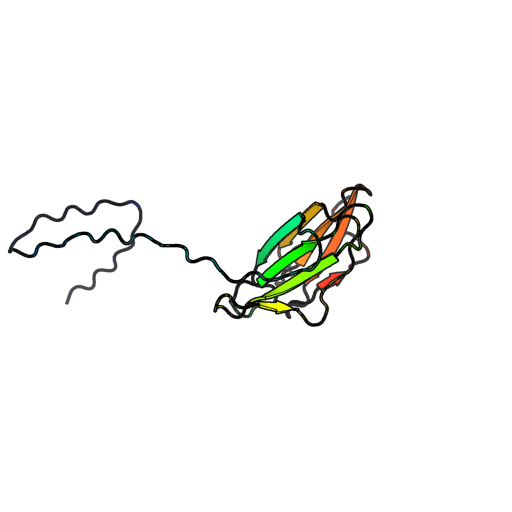ATOM 880 O O . SER A 1 121 ? 2.402 -3.211 -17.340 1.00 87.62 121 SER A O 1
ATOM 882 N N . GLN A 1 122 ? 3.364 -2.427 -15.466 1.00 88.69 122 GLN A N 1
ATOM 883 C CA . GLN A 1 122 ? 3.329 -3.670 -14.696 1.00 88.69 122 GLN A CA 1
ATOM 884 C C . GLN A 1 122 ? 2.593 -3.465 -13.374 1.00 88.69 122 GLN A C 1
ATOM 886 O O . GLN A 1 122 ? 2.370 -2.337 -12.934 1.00 88.69 122 GLN A O 1
ATOM 891 N N . PHE A 1 123 ? 2.235 -4.573 -12.734 1.00 91.38 123 PHE A N 1
ATOM 892 C CA . PHE A 1 123 ? 1.748 -4.582 -11.363 1.00 91.38 123 PHE A CA 1
ATOM 893 C C . PHE A 1 123 ? 2.718 -5.376 -10.490 1.00 91.38 123 PHE A C 1
ATOM 895 O O . PHE A 1 123 ? 3.206 -6.428 -10.904 1.00 91.38 123 PHE A O 1
ATOM 902 N N . SER A 1 124 ? 2.964 -4.879 -9.285 1.00 92.31 124 SER A N 1
ATOM 903 C CA . SER A 1 124 ? 3.607 -5.623 -8.205 1.00 92.31 124 SER A CA 1
ATOM 904 C C . SER A 1 124 ? 2.519 -6.156 -7.282 1.00 92.31 124 SER A C 1
ATOM 906 O O . SER A 1 124 ? 1.682 -5.378 -6.826 1.00 92.31 124 SER A O 1
ATOM 908 N N . TYR A 1 125 ? 2.529 -7.462 -7.025 1.00 94.75 125 TYR A N 1
ATOM 909 C CA . TYR A 1 125 ? 1.696 -8.091 -6.002 1.00 94.75 125 TYR A CA 1
ATOM 910 C C . TYR A 1 125 ? 2.524 -8.249 -4.730 1.00 94.75 125 TYR A C 1
ATOM 912 O O . TYR A 1 125 ? 3.679 -8.682 -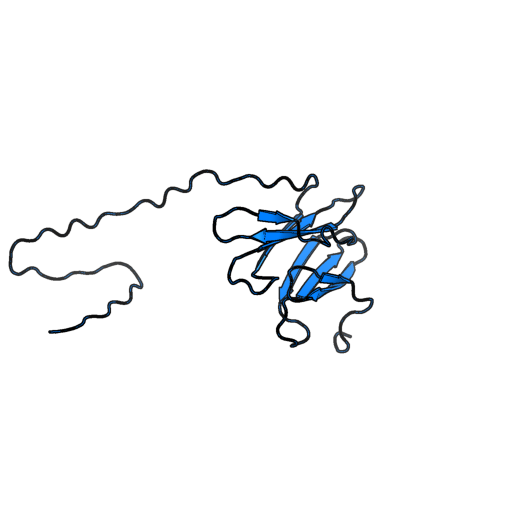4.794 1.00 94.75 125 TYR A O 1
ATOM 920 N N . LEU A 1 126 ? 1.948 -7.865 -3.598 1.00 96.75 126 LEU A N 1
ATOM 921 C CA . LEU A 1 126 ? 2.528 -8.074 -2.289 1.00 96.75 126 LEU A CA 1
ATOM 922 C C . LEU A 1 126 ? 1.507 -8.803 -1.416 1.00 96.75 126 LEU A C 1
ATOM 924 O O . LEU A 1 126 ? 0.453 -8.236 -1.135 1.00 96.75 126 LEU A O 1
ATOM 928 N N . SER A 1 127 ? 1.829 -10.023 -0.996 1.00 97.06 127 SER A N 1
ATOM 929 C CA . SER A 1 127 ? 0.996 -10.796 -0.074 1.00 97.06 127 SER A CA 1
ATOM 930 C C . SER A 1 127 ? 1.090 -10.224 1.340 1.00 97.06 127 SER A C 1
ATOM 932 O O . SER A 1 127 ? 2.157 -9.758 1.766 1.00 97.06 127 SER A O 1
ATOM 934 N N . GLY A 1 128 ? -0.031 -10.212 2.052 1.00 97.69 128 GLY A N 1
ATOM 935 C CA . GLY A 1 128 ? -0.122 -9.800 3.443 1.00 97.69 128 GLY A CA 1
ATOM 936 C C . GLY A 1 128 ? 0.393 -10.883 4.379 1.00 97.69 128 GLY A C 1
ATOM 937 O O . GLY A 1 128 ? 0.072 -12.053 4.235 1.00 97.69 128 GLY A O 1
ATOM 938 N N . ASN A 1 129 ? 1.165 -10.498 5.396 1.00 98.00 129 ASN A N 1
ATOM 939 C CA . ASN A 1 129 ? 1.608 -11.439 6.434 1.00 98.00 129 ASN A CA 1
ATOM 940 C C . ASN A 1 129 ? 0.714 -11.398 7.693 1.00 98.00 129 ASN A C 1
ATOM 942 O O . ASN A 1 129 ? 0.955 -12.136 8.648 1.00 98.00 129 ASN A O 1
ATOM 946 N N . GLY A 1 130 ? -0.297 -10.519 7.719 1.00 97.38 13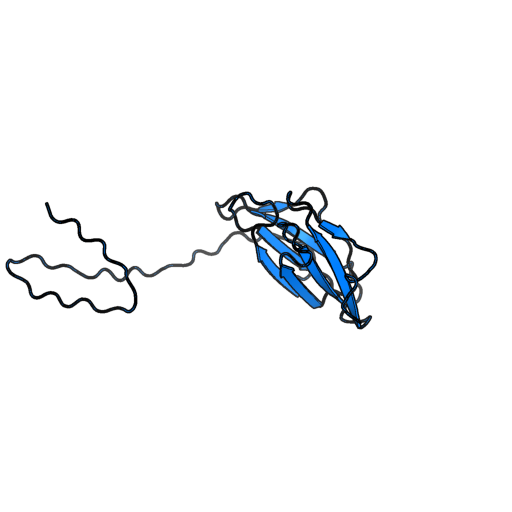0 GLY A N 1
ATOM 947 C CA . GLY A 1 130 ? -1.248 -10.373 8.829 1.00 97.38 130 GLY A CA 1
ATOM 948 C C . GLY 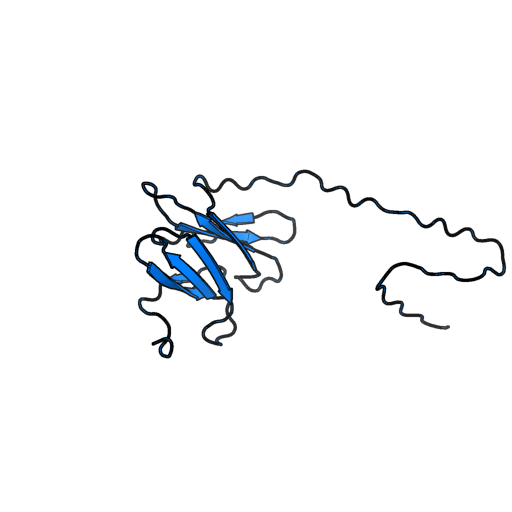A 1 130 ? -0.694 -9.677 10.074 1.00 97.38 130 GLY A C 1
ATOM 949 O O . GLY A 1 130 ? -1.391 -9.563 11.073 1.00 97.38 130 GLY A O 1
ATOM 950 N N . ASP A 1 131 ? 0.552 -9.210 10.037 1.00 97.56 131 ASP A N 1
ATOM 951 C CA . ASP A 1 131 ? 1.210 -8.460 11.114 1.00 97.56 131 ASP A CA 1
ATOM 952 C C . ASP A 1 131 ? 1.571 -7.024 10.690 1.00 97.56 131 ASP A C 1
ATOM 954 O O . ASP A 1 131 ? 2.397 -6.355 11.318 1.00 97.56 131 ASP A O 1
ATOM 958 N N . GLY A 1 132 ? 0.960 -6.552 9.597 1.00 96.75 132 GLY A N 1
ATOM 959 C CA . GLY A 1 132 ? 1.257 -5.268 8.975 1.00 96.75 132 GLY A CA 1
ATOM 960 C C . GLY A 1 132 ? 2.526 -5.252 8.120 1.00 96.75 132 GLY A C 1
ATOM 961 O O . GLY A 1 132 ? 2.957 -4.185 7.675 1.00 96.75 132 GLY A O 1
ATOM 962 N N . THR A 1 133 ? 3.148 -6.409 7.875 1.00 97.94 133 THR A N 1
ATOM 963 C CA . THR A 1 133 ? 4.200 -6.561 6.864 1.00 97.94 133 THR A CA 1
ATOM 964 C C . THR A 1 133 ? 3.660 -7.209 5.588 1.00 97.94 133 THR A C 1
ATOM 966 O O . THR A 1 133 ? 2.650 -7.910 5.611 1.00 97.94 133 THR A O 1
ATOM 969 N N . PHE A 1 134 ? 4.349 -6.968 4.469 1.00 97.81 134 PHE A N 1
ATOM 970 C CA . PHE A 1 134 ? 4.012 -7.552 3.171 1.00 97.81 134 PHE A CA 1
ATOM 971 C C . PHE A 1 134 ? 5.232 -8.216 2.529 1.00 97.81 134 PHE A C 1
ATOM 973 O O . PHE A 1 134 ? 6.365 -7.754 2.706 1.00 97.81 134 PHE A O 1
ATOM 980 N N . THR A 1 135 ? 4.995 -9.254 1.729 1.00 96.12 135 THR A N 1
ATOM 981 C CA . THR A 1 135 ? 6.029 -9.974 0.978 1.00 96.12 135 THR A CA 1
ATOM 982 C C . THR A 1 135 ? 5.884 -9.696 -0.515 1.00 96.12 135 THR A C 1
ATOM 984 O O . THR A 1 135 ? 4.825 -9.901 -1.090 1.00 96.12 135 THR A O 1
ATOM 987 N N . MET A 1 136 ? 6.948 -9.213 -1.166 1.00 94.56 136 MET A N 1
ATOM 988 C CA . MET A 1 136 ? 6.947 -9.012 -2.620 1.00 94.56 136 MET A CA 1
ATOM 989 C C . MET A 1 136 ? 6.923 -10.361 -3.340 1.00 94.56 136 MET A C 1
ATOM 991 O O . MET A 1 136 ? 7.879 -11.133 -3.234 1.00 94.56 136 MET A O 1
ATOM 995 N N . GLU A 1 137 ? 5.885 -10.601 -4.136 1.00 92.25 137 GLU A N 1
ATOM 996 C CA . GLU A 1 137 ? 5.729 -11.854 -4.866 1.00 92.25 137 GLU A CA 1
ATOM 997 C C . GLU A 1 137 ? 6.252 -11.742 -6.311 1.00 92.25 137 GLU A C 1
ATOM 999 O O . GLU A 1 137 ? 5.984 -10.763 -7.017 1.00 92.25 137 GLU A O 1
ATOM 1004 N N . PRO A 1 138 ? 6.992 -12.748 -6.816 1.00 79.62 138 PRO A N 1
ATOM 1005 C CA . PRO A 1 138 ? 7.652 -12.686 -8.120 1.00 79.62 138 PRO A CA 1
ATOM 1006 C C . PRO A 1 138 ? 6.701 -12.827 -9.321 1.00 79.62 138 PRO A C 1
ATOM 1008 O O . PRO A 1 138 ? 7.160 -12.756 -10.465 1.00 79.62 138 PRO A O 1
ATOM 1011 N N . ARG A 1 139 ? 5.398 -13.069 -9.114 1.00 68.38 139 ARG A N 1
ATOM 1012 C CA . ARG A 1 139 ? 4.429 -13.238 -10.206 1.00 68.38 139 ARG A CA 1
ATOM 1013 C C . ARG A 1 139 ? 3.007 -12.877 -9.773 1.00 68.38 139 ARG A C 1
ATOM 1015 O O . ARG A 1 139 ? 2.577 -13.257 -8.694 1.00 68.38 139 ARG A O 1
ATOM 1022 N N . LEU A 1 140 ? 2.261 -12.234 -10.675 1.00 63.12 140 LEU A N 1
ATOM 1023 C CA . LEU A 1 140 ? 0.809 -12.077 -10.556 1.00 63.12 140 LEU A CA 1
ATOM 1024 C C . LEU A 1 140 ? 0.137 -13.457 -10.472 1.00 63.12 140 LEU A C 1
ATOM 1026 O O . LEU A 1 140 ? 0.501 -14.371 -11.221 1.00 63.12 140 LEU A O 1
ATOM 1030 N N . ILE A 1 141 ? -0.817 -13.592 -9.553 1.00 56.50 141 ILE A N 1
ATOM 1031 C CA . ILE A 1 141 ? -1.531 -14.832 -9.219 1.00 56.50 141 ILE A CA 1
ATOM 1032 C C . ILE A 1 141 ? -1.957 -15.587 -10.503 1.00 56.50 141 ILE A C 1
ATOM 1034 O O . ILE A 1 141 ? -2.482 -14.967 -11.438 1.00 56.50 141 ILE A O 1
ATOM 1038 N N . PRO A 1 142 ? -1.736 -16.917 -10.602 1.00 45.62 142 PRO A N 1
ATOM 1039 C CA . PRO A 1 142 ? -2.179 -17.714 -11.746 1.00 45.62 142 PRO A CA 1
ATOM 1040 C C . PRO A 1 142 ? -3.683 -17.534 -12.009 1.00 45.62 142 PRO A C 1
ATOM 1042 O O . PRO A 1 142 ? -4.497 -17.825 -11.143 1.00 45.62 142 PRO A O 1
ATOM 1045 N N . GLY A 1 143 ? -4.055 -17.082 -13.210 1.00 53.31 143 GLY A N 1
ATOM 1046 C CA . GLY A 1 143 ? -5.456 -16.826 -13.588 1.00 53.31 143 GLY A CA 1
ATOM 1047 C C . GLY A 1 143 ? -5.707 -15.436 -14.174 1.00 53.31 143 GLY A C 1
ATOM 1048 O O . GLY A 1 143 ? -6.739 -15.218 -14.800 1.00 53.31 143 GLY A O 1
ATOM 1049 N N . TRP A 1 144 ? -4.740 -14.526 -14.048 1.00 49.09 144 TRP A N 1
ATOM 1050 C CA . TRP A 1 144 ? -4.733 -13.232 -14.730 1.00 49.09 144 TRP A CA 1
ATOM 1051 C C . TRP A 1 144 ? -3.822 -13.304 -15.963 1.00 49.09 144 TRP A C 1
ATOM 1053 O O . TRP A 1 144 ? -2.634 -12.987 -15.897 1.00 49.09 144 TRP A O 1
ATOM 1063 N N . GLY A 1 145 ? -4.357 -13.805 -17.078 1.00 46.81 145 GLY A N 1
ATOM 1064 C CA . GLY A 1 145 ? -3.660 -13.931 -18.363 1.00 46.81 145 GLY A CA 1
ATOM 1065 C C . GLY A 1 145 ? -4.558 -14.467 -19.463 1.00 46.81 145 GLY A C 1
ATOM 1066 O O . GLY A 1 145 ? -5.288 -15.442 -19.183 1.00 46.81 145 GLY A O 1
#

pLDDT: mean 79.77, std 20.86, range [29.11, 98.31]

Foldseek 3Di:
DDDDDDDDDDDDDDDDDDDDDDDPPDPDDPDDDDADDDDPVFDWQDWDWDQQQPPPHTKIWTWGDDVPDFTWTWIWDDPNPSDTDTDPPPTDGDAQFNDKDWDQPVPPPGIWMWTAHPPPRDIWTWDRPNRRDTHTDPDDDPPPD

Secondary structure (DSSP, 8-state):
---------SS------SS---------------------SS-EEEEEEE-SSSSSS-EEEEEE--TTS--EEEEEEE-SSS-EEE-TTPSEE-SSEEEEEEE-SSSSSS-EEEEEETTTTEEEEEEE-SSS-EEEESS--TT--

Radius of gyration: 22.28 Å; chains: 1; bounding box: 62×40×49 Å

Sequence (145 aa):
MLHFKTLLFGGLLILSTLCGMQIDAQSATIEFEAGISVPINNPVNYSRLEDVNGDGNLDIVAVVGEPGVDSALNVLLGNGSGSFATAIASPISVNFPWSIAIADFDEDGLVDAVVSDLINSQFSYLSGNGDGTFTMEPRLIPGWG